Protein AF-A0A268NW56-F1 (afdb_monomer)

Nearest PDB structures (foldseek):
  5cb5-assembly14_M  TM=5.819E-01  e=3.920E-01  Escherichia coli K-12
  4rl3-assembly2_B  TM=4.423E-01  e=6.242E-01  Pteris ryukyuensis
  6vbb-assembly1_B  TM=6.128E-01  e=4.903E+00  Acinetobacter baumannii
  8k7z-assembly1_A  TM=3.135E-01  e=1.933E+00  synthetic construct
  9cgu-assembly1_A  TM=3.301E-01  e=5.985E+00  Streptococcus pyogenes

Mean predicted 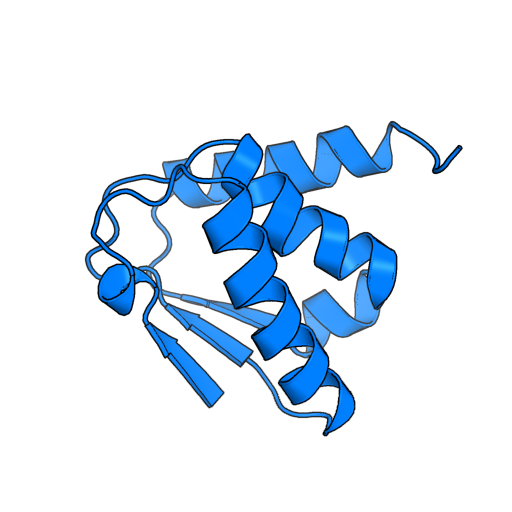aligned error: 3.04 Å

Secondary structure (DSSP, 8-state):
-EEEGGGG-SEE--HHHHHHHHHHHHHHHHTT--EEEE-TT--EE-HHHHIIIIIHHHHHH-HHHHHHHEEEES--HHHHHHHHHHHHHHHTS---

Structure (mmCIF, N/CA/C/O backbone):
data_AF-A0A268NW56-F1
#
_entry.id   AF-A0A268NW56-F1
#
loop_
_atom_site.group_PDB
_atom_site.id
_atom_site.type_symbol
_atom_site.label_atom_id
_atom_site.label_alt_id
_atom_site.label_comp_id
_atom_site.label_asym_id
_atom_site.label_entity_id
_atom_site.label_seq_id
_atom_site.pdbx_PDB_ins_code
_atom_site.Cartn_x
_atom_site.Cartn_y
_atom_site.Cartn_z
_atom_site.occupancy
_atom_site.B_iso_or_equiv
_atom_site.auth_seq_id
_atom_site.auth_comp_id
_atom_site.auth_asym_id
_atom_site.auth_atom_id
_atom_site.pdbx_PDB_model_num
ATOM 1 N N . MET A 1 1 ? -12.940 -4.162 -0.912 1.00 93.44 1 MET A N 1
ATOM 2 C CA . MET A 1 1 ? -12.571 -3.782 -2.290 1.00 93.44 1 MET A CA 1
ATOM 3 C C . MET A 1 1 ? -11.169 -4.271 -2.633 1.00 93.44 1 MET A C 1
ATOM 5 O O . MET A 1 1 ? -10.324 -4.332 -1.745 1.00 93.44 1 MET A O 1
ATOM 9 N N . ARG A 1 2 ? -10.912 -4.605 -3.902 1.00 96.50 2 ARG A N 1
ATOM 10 C CA . ARG A 1 2 ? -9.555 -4.814 -4.434 1.00 96.50 2 ARG A CA 1
ATOM 11 C C . ARG A 1 2 ? -9.147 -3.555 -5.194 1.00 96.50 2 ARG A C 1
ATOM 13 O O . ARG A 1 2 ? -9.962 -3.027 -5.940 1.00 96.50 2 ARG A O 1
ATOM 20 N N . ALA A 1 3 ? -7.922 -3.091 -4.994 1.00 97.62 3 ALA A N 1
ATOM 21 C CA . ALA A 1 3 ? -7.354 -1.924 -5.653 1.00 97.62 3 ALA A CA 1
ATOM 22 C C . ALA A 1 3 ? -6.108 -2.364 -6.442 1.00 97.62 3 ALA A C 1
ATOM 24 O O . ALA A 1 3 ? -5.029 -2.468 -5.853 1.00 97.62 3 ALA A O 1
ATOM 25 N N . PRO A 1 4 ? -6.247 -2.681 -7.743 1.00 98.12 4 PRO A N 1
ATOM 26 C CA . PRO A 1 4 ? -5.113 -2.960 -8.620 1.00 98.12 4 PRO A CA 1
ATOM 27 C C . PRO A 1 4 ? -4.277 -1.697 -8.803 1.00 98.12 4 PRO A C 1
ATOM 29 O O . PRO A 1 4 ? -4.741 -0.733 -9.398 1.00 98.12 4 PRO A O 1
ATOM 32 N N . MET A 1 5 ? -3.057 -1.678 -8.280 1.00 98.12 5 MET A N 1
ATOM 33 C CA . MET A 1 5 ? -2.182 -0.506 -8.340 1.00 98.12 5 MET A CA 1
ATOM 34 C C . MET A 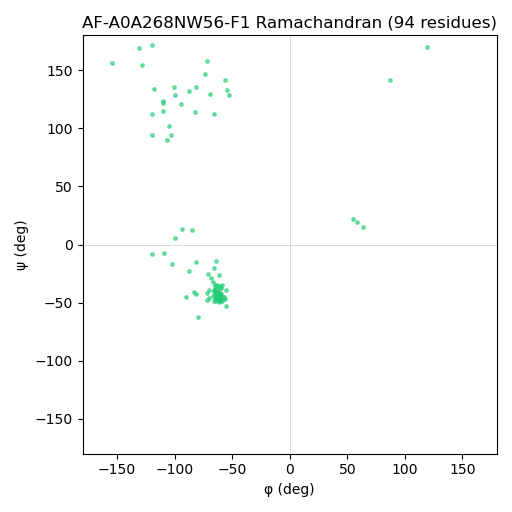1 5 ? -1.712 -0.217 -9.775 1.00 98.12 5 MET A C 1
ATOM 36 O O . MET A 1 5 ? -1.553 0.940 -10.149 1.00 98.12 5 MET A O 1
ATOM 40 N N . ALA A 1 6 ? -1.606 -1.251 -10.614 1.00 97.88 6 ALA A N 1
ATOM 41 C CA . ALA A 1 6 ? -1.240 -1.107 -12.022 1.00 97.88 6 ALA A CA 1
ATOM 42 C C . ALA A 1 6 ? -2.254 -0.318 -12.871 1.00 97.88 6 ALA A C 1
ATOM 44 O O . ALA A 1 6 ? -1.905 0.115 -13.966 1.00 97.88 6 ALA A O 1
ATOM 45 N N . GLN A 1 7 ? -3.484 -0.084 -12.387 1.00 97.50 7 GLN A N 1
ATOM 46 C CA . GLN A 1 7 ? -4.442 0.769 -13.109 1.00 97.50 7 GLN A CA 1
ATOM 47 C C . GLN A 1 7 ? -3.981 2.238 -13.182 1.00 97.50 7 GLN A C 1
ATOM 49 O O . GLN A 1 7 ? -4.436 2.967 -14.054 1.00 97.50 7 GLN A O 1
ATOM 54 N N . TRP A 1 8 ? -3.063 2.651 -12.297 1.00 96.94 8 TRP A N 1
ATOM 55 C CA . TRP A 1 8 ? -2.441 3.979 -12.298 1.00 96.94 8 TRP A CA 1
ATOM 56 C C . TRP A 1 8 ? -1.042 3.996 -12.941 1.00 96.94 8 TRP A C 1
ATOM 58 O O . TRP A 1 8 ? -0.374 5.025 -12.927 1.00 96.94 8 TRP A O 1
ATOM 68 N N . GLY A 1 9 ? -0.591 2.874 -13.512 1.00 96.69 9 GLY A N 1
ATOM 69 C CA . GLY A 1 9 ? 0.715 2.734 -14.160 1.00 96.69 9 GLY A CA 1
ATOM 70 C C . GLY A 1 9 ? 1.613 1.678 -13.514 1.00 96.69 9 GLY A C 1
ATOM 71 O O . GLY A 1 9 ? 1.330 1.146 -12.441 1.00 96.69 9 GLY A O 1
ATOM 72 N N . THR A 1 10 ? 2.720 1.358 -14.184 1.00 96.94 10 THR A N 1
ATOM 73 C CA . THR A 1 10 ? 3.692 0.354 -13.713 1.00 96.94 10 THR A CA 1
ATOM 74 C C . THR A 1 10 ? 4.751 0.950 -12.777 1.00 96.94 10 THR A C 1
ATOM 76 O O . THR A 1 10 ? 5.315 0.231 -11.952 1.00 96.94 10 THR A O 1
ATOM 79 N N . ALA A 1 11 ? 4.985 2.264 -12.852 1.00 97.81 11 ALA A N 1
ATOM 80 C CA . ALA A 1 11 ? 5.872 3.019 -11.971 1.00 97.81 11 ALA A CA 1
ATOM 81 C C . ALA A 1 11 ? 5.081 4.102 -11.221 1.00 97.81 11 ALA A C 1
ATOM 83 O O . ALA A 1 11 ? 4.611 5.066 -11.819 1.00 97.81 11 ALA A O 1
ATOM 84 N N . LEU A 1 12 ? 4.936 3.950 -9.902 1.00 98.19 12 LEU A N 1
ATOM 85 C CA . LEU A 1 12 ? 4.114 4.837 -9.068 1.00 98.19 12 LEU A CA 1
ATOM 86 C C . LEU A 1 12 ? 5.014 5.742 -8.222 1.00 98.19 12 LEU A C 1
ATOM 88 O O . LEU A 1 12 ? 5.441 5.388 -7.119 1.00 98.19 12 LEU A O 1
ATOM 92 N N . THR A 1 13 ? 5.359 6.907 -8.765 1.00 97.06 13 THR A N 1
ATOM 93 C CA . THR A 1 13 ? 6.379 7.798 -8.179 1.00 97.06 13 THR A CA 1
ATOM 94 C C . THR A 1 13 ? 5.866 9.183 -7.800 1.00 97.06 13 THR A C 1
ATOM 96 O O . THR A 1 13 ? 6.588 9.963 -7.173 1.00 97.06 13 THR A O 1
ATOM 99 N N . GLU A 1 14 ? 4.634 9.513 -8.169 1.00 97.62 14 GLU A N 1
ATOM 100 C CA . GLU A 1 14 ? 4.069 10.836 -7.941 1.00 97.62 14 GLU A CA 1
ATOM 101 C C . GLU A 1 14 ? 3.419 10.939 -6.565 1.00 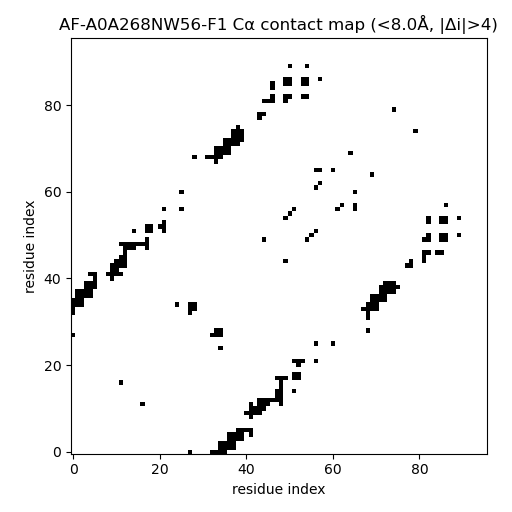97.62 14 GLU A C 1
ATOM 103 O O . GLU A 1 14 ? 2.628 10.090 -6.147 1.00 97.62 14 GLU A O 1
ATOM 108 N N . ARG A 1 15 ? 3.739 12.020 -5.847 1.00 97.44 15 ARG A N 1
ATOM 109 C CA . ARG A 1 15 ? 3.122 12.294 -4.548 1.00 97.44 15 ARG A CA 1
ATOM 110 C C . ARG A 1 15 ? 1.627 12.562 -4.703 1.00 97.44 15 ARG A C 1
ATOM 112 O O . ARG A 1 15 ? 0.846 12.068 -3.904 1.00 97.44 15 ARG A O 1
ATOM 119 N N . ASP A 1 16 ? 1.221 13.307 -5.724 1.00 98.06 16 ASP A N 1
ATOM 120 C CA . ASP A 1 16 ? -0.190 13.650 -5.916 1.00 98.06 16 ASP A CA 1
ATOM 121 C C . ASP A 1 16 ? -1.046 12.411 -6.203 1.00 98.06 16 ASP A C 1
ATOM 123 O O . ASP A 1 16 ? -2.114 12.272 -5.608 1.00 98.06 16 ASP A O 1
ATOM 127 N N . LEU A 1 17 ? -0.512 11.439 -6.949 1.00 98.12 17 LEU A N 1
ATOM 128 C CA . LEU A 1 17 ? -1.137 10.128 -7.125 1.00 98.12 17 LEU A CA 1
ATOM 129 C C . LEU A 1 17 ? -1.300 9.373 -5.795 1.00 98.12 17 LEU A C 1
ATOM 131 O O . LEU A 1 17 ? -2.361 8.827 -5.501 1.00 98.12 17 LEU A O 1
ATOM 135 N N . GLY A 1 18 ? -0.267 9.369 -4.946 1.00 98.31 18 GLY A N 1
ATOM 136 C CA . GLY A 1 18 ? -0.360 8.774 -3.608 1.00 98.31 18 GLY A CA 1
ATOM 137 C C . GLY A 1 18 ? -1.463 9.413 -2.754 1.00 98.31 18 GLY A C 1
ATOM 138 O O . GLY A 1 18 ? -2.135 8.717 -1.991 1.00 98.31 18 GLY A O 1
ATOM 139 N N . ARG A 1 19 ? -1.689 10.725 -2.910 1.00 98.56 19 ARG A N 1
ATOM 140 C CA . ARG A 1 19 ? -2.768 11.454 -2.229 1.00 98.56 19 ARG A CA 1
ATOM 141 C C . ARG A 1 19 ? -4.140 11.074 -2.767 1.00 98.56 19 ARG A C 1
ATOM 143 O O . ARG A 1 19 ? -5.031 10.822 -1.965 1.00 98.56 19 ARG A O 1
ATOM 150 N N . GLU A 1 20 ? -4.299 11.017 -4.086 1.00 98.12 20 GLU A N 1
ATOM 151 C CA . GLU A 1 20 ? -5.546 10.604 -4.738 1.00 98.12 20 GLU A CA 1
ATOM 152 C C . GLU A 1 20 ? -5.986 9.218 -4.248 1.00 98.12 20 GLU A C 1
ATOM 154 O O . GLU A 1 20 ? -7.085 9.055 -3.713 1.00 98.12 20 GLU A O 1
A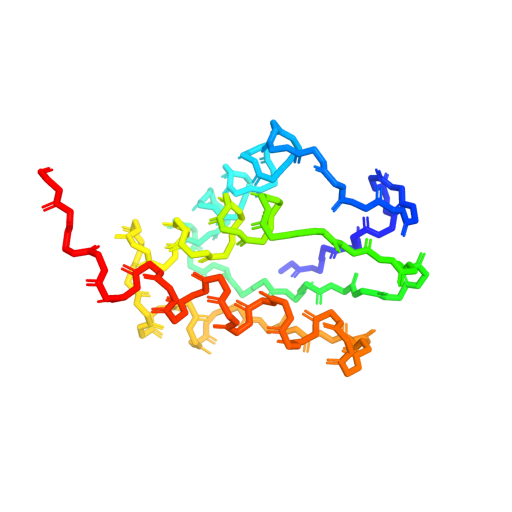TOM 159 N N . ILE A 1 21 ? -5.085 8.233 -4.317 1.00 98.25 21 ILE A N 1
ATOM 160 C CA . ILE A 1 21 ? -5.370 6.864 -3.871 1.00 98.25 21 ILE A CA 1
ATOM 161 C C . ILE A 1 21 ? -5.658 6.829 -2.363 1.00 98.25 21 ILE A C 1
ATOM 163 O O . ILE A 1 21 ? -6.562 6.110 -1.926 1.00 98.25 21 ILE A O 1
ATOM 167 N N . ARG A 1 22 ? -4.939 7.623 -1.551 1.00 98.38 22 ARG A N 1
ATOM 168 C CA . ARG A 1 22 ? -5.205 7.711 -0.108 1.00 98.38 22 ARG A CA 1
ATOM 169 C C . ARG A 1 22 ? -6.627 8.186 0.166 1.00 98.38 22 ARG A C 1
ATOM 171 O O . ARG A 1 22 ? -7.287 7.573 1.000 1.00 98.38 22 ARG A O 1
ATOM 178 N N . THR A 1 23 ? -7.107 9.217 -0.530 1.00 98.06 23 THR A N 1
ATOM 179 C CA . THR A 1 23 ? -8.483 9.719 -0.382 1.00 98.06 23 THR A CA 1
ATOM 180 C C . THR A 1 23 ? -9.501 8.608 -0.629 1.00 98.06 23 THR A C 1
ATOM 182 O O . THR A 1 23 ? -10.349 8.352 0.221 1.00 98.06 23 THR A O 1
ATOM 185 N N . HIS A 1 24 ? -9.338 7.838 -1.708 1.00 97.06 24 HIS A N 1
ATOM 186 C CA . HIS A 1 24 ? -10.206 6.687 -1.975 1.00 97.06 24 HIS A CA 1
ATOM 187 C C . HIS A 1 24 ? -10.145 5.615 -0.876 1.00 97.06 24 HIS A C 1
ATOM 189 O O . HIS A 1 24 ? -11.152 4.978 -0.551 1.00 97.06 24 HIS A O 1
ATOM 195 N N . PHE A 1 25 ? -8.969 5.397 -0.281 1.00 98.06 25 PHE A N 1
ATOM 196 C CA . PHE A 1 25 ? -8.824 4.448 0.821 1.00 98.06 25 PHE A CA 1
ATOM 197 C C . PHE A 1 25 ? -9.500 4.955 2.094 1.00 98.06 25 PHE A C 1
ATOM 199 O O . PHE A 1 25 ? -10.132 4.161 2.787 1.00 98.06 25 PHE A O 1
ATOM 206 N N . LEU A 1 26 ? -9.410 6.251 2.394 1.00 98.00 26 LEU A N 1
ATOM 207 C CA . LEU A 1 26 ? -10.102 6.869 3.526 1.00 98.00 26 LEU A CA 1
ATOM 208 C C . LEU A 1 26 ? -11.616 6.708 3.397 1.00 98.00 26 LEU A C 1
ATOM 210 O O . LEU A 1 26 ? -12.248 6.227 4.340 1.00 98.00 26 LEU A O 1
ATOM 214 N N . ASP A 1 27 ? -12.173 6.998 2.220 1.00 97.19 27 ASP A N 1
ATOM 215 C CA . ASP A 1 27 ? -13.603 6.836 1.949 1.00 97.19 27 ASP A CA 1
ATOM 216 C C . ASP A 1 27 ? -14.032 5.380 2.163 1.00 97.19 27 ASP A C 1
ATOM 218 O O . ASP A 1 27 ? -14.965 5.095 2.915 1.00 97.19 27 ASP A O 1
ATOM 222 N N . SER A 1 28 ? -13.288 4.423 1.602 1.00 97.00 28 SER A N 1
ATOM 223 C CA . SER A 1 28 ? -13.565 2.996 1.796 1.00 97.00 28 SER A CA 1
ATOM 224 C C . SER A 1 28 ? -13.461 2.567 3.268 1.00 97.00 28 SER A C 1
ATOM 226 O O . SER A 1 28 ? -14.299 1.802 3.748 1.00 97.00 28 SER A O 1
ATOM 228 N N . LEU A 1 29 ? -12.453 3.036 4.007 1.00 96.88 29 LEU A N 1
ATOM 229 C CA . LEU A 1 29 ? -12.276 2.719 5.430 1.00 96.88 29 LEU A CA 1
ATOM 230 C C . LEU A 1 29 ? -13.323 3.393 6.327 1.00 96.88 29 LEU A C 1
ATOM 232 O O . LEU A 1 29 ? -13.575 2.897 7.431 1.00 96.88 29 LEU A O 1
ATOM 236 N N . SER A 1 30 ? -13.905 4.515 5.900 1.00 95.44 30 SER A N 1
ATOM 237 C CA . SER A 1 30 ? -15.010 5.179 6.603 1.00 95.44 30 SER A CA 1
ATOM 238 C C . SER A 1 30 ? -16.282 4.326 6.575 1.00 95.44 30 SER A C 1
ATOM 240 O O . SER A 1 30 ? -16.997 4.252 7.569 1.00 95.44 30 SER A O 1
ATOM 242 N N . LEU A 1 31 ? -16.469 3.566 5.492 1.00 95.94 31 LEU A N 1
ATOM 243 C CA . LEU A 1 31 ? -17.528 2.569 5.312 1.00 95.94 31 LEU A CA 1
ATOM 244 C C . LEU A 1 31 ? -17.173 1.189 5.904 1.00 95.94 31 LEU A C 1
ATOM 246 O O . LEU A 1 31 ? -17.825 0.196 5.601 1.00 95.94 31 LEU A O 1
ATOM 250 N N . ASP A 1 32 ? -16.107 1.111 6.706 1.00 93.69 32 ASP A N 1
ATOM 251 C CA . ASP A 1 32 ? -15.573 -0.104 7.340 1.00 93.69 32 ASP A CA 1
ATOM 252 C C . ASP A 1 32 ? -15.167 -1.247 6.378 1.00 93.69 32 ASP A C 1
ATOM 254 O O . ASP A 1 32 ? -14.969 -2.401 6.780 1.00 93.69 32 ASP A O 1
ATOM 258 N N . ASN A 1 33 ? -14.956 -0.932 5.099 1.00 95.94 33 ASN A N 1
ATOM 259 C CA . ASN A 1 33 ? -14.552 -1.915 4.100 1.00 95.94 33 ASN A CA 1
ATOM 260 C C . ASN A 1 33 ? -13.082 -2.335 4.254 1.00 95.94 33 ASN A C 1
ATOM 262 O O . ASN A 1 33 ? -12.199 -1.535 4.566 1.00 95.94 33 ASN A O 1
ATOM 266 N N . THR A 1 34 ? -12.797 -3.598 3.934 1.00 97.81 34 THR A N 1
ATOM 267 C CA . THR A 1 34 ? -11.424 -4.107 3.774 1.00 97.81 34 THR A CA 1
ATOM 268 C C . THR A 1 34 ? -10.885 -3.747 2.388 1.00 97.81 34 THR A C 1
ATOM 270 O O . THR A 1 34 ? -11.573 -3.946 1.384 1.00 97.81 34 THR A O 1
ATOM 273 N N . ILE A 1 35 ? -9.644 -3.273 2.311 1.00 98.50 35 ILE A N 1
ATOM 274 C CA . ILE A 1 35 ? -8.936 -2.900 1.084 1.00 98.50 35 ILE A CA 1
ATOM 275 C C . ILE A 1 35 ? -7.824 -3.917 0.821 1.00 98.50 35 ILE A C 1
ATOM 277 O O . ILE A 1 35 ? -6.948 -4.130 1.6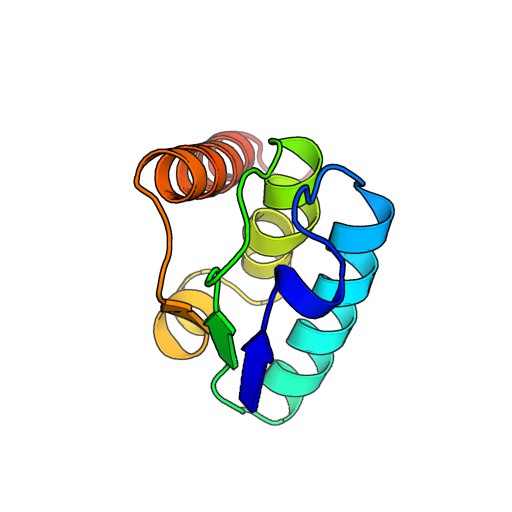57 1.00 98.50 35 ILE A O 1
ATOM 281 N N . VAL A 1 36 ? -7.844 -4.532 -0.358 1.00 98.62 36 VAL A N 1
ATOM 282 C CA . VAL A 1 36 ? -6.768 -5.393 -0.857 1.00 98.62 36 VAL A CA 1
ATOM 283 C C . VAL A 1 36 ? -5.998 -4.619 -1.920 1.00 98.62 36 VAL A C 1
ATOM 285 O O . VAL A 1 36 ? -6.473 -4.471 -3.043 1.00 98.62 36 VAL A O 1
ATOM 288 N N . VAL A 1 37 ? -4.835 -4.101 -1.546 1.00 98.62 37 VAL A N 1
ATOM 289 C CA . VAL A 1 37 ? -3.917 -3.348 -2.403 1.00 98.62 37 VAL A CA 1
ATOM 290 C C . VAL A 1 37 ? -3.084 -4.346 -3.193 1.00 98.62 37 VAL A C 1
ATOM 292 O O . VAL A 1 37 ? -2.314 -5.112 -2.613 1.00 98.62 37 VAL A O 1
ATOM 295 N N . ASP A 1 38 ? -3.269 -4.365 -4.504 1.00 98.62 38 ASP A N 1
ATOM 296 C CA . ASP A 1 38 ? -2.684 -5.369 -5.382 1.00 98.62 38 ASP A CA 1
ATOM 297 C C . ASP A 1 38 ? -1.595 -4.763 -6.264 1.00 98.62 38 ASP A C 1
ATOM 299 O O . ASP A 1 38 ? -1.878 -3.922 -7.112 1.00 98.62 38 ASP A O 1
ATOM 303 N N . PHE A 1 39 ? -0.356 -5.202 -6.056 1.00 98.62 39 PHE A 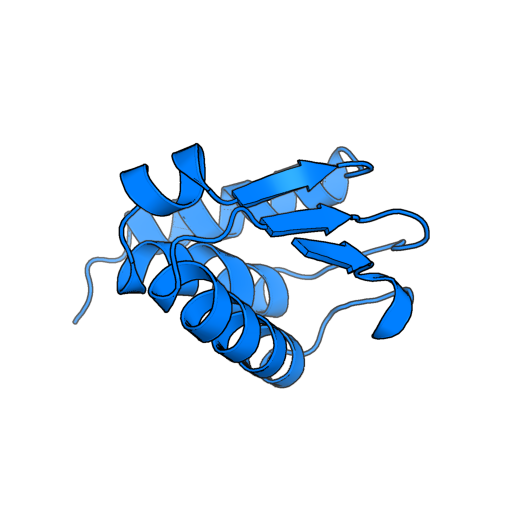N 1
ATOM 304 C CA . PHE A 1 39 ? 0.826 -4.726 -6.774 1.00 98.62 39 PHE A CA 1
ATOM 305 C C . PHE A 1 39 ? 1.196 -5.577 -7.995 1.00 98.62 39 PHE A C 1
ATOM 307 O O . PHE A 1 39 ? 2.285 -5.418 -8.544 1.00 98.62 39 PHE A O 1
ATOM 314 N N . ALA A 1 40 ? 0.312 -6.470 -8.453 1.00 98.38 40 ALA A N 1
ATOM 315 C CA . ALA A 1 40 ? 0.522 -7.159 -9.721 1.00 98.38 40 ALA A CA 1
ATOM 316 C C . ALA A 1 40 ? 0.754 -6.141 -10.853 1.00 98.38 40 ALA A C 1
ATOM 318 O O . ALA A 1 40 ? 0.001 -5.176 -10.978 1.00 98.38 40 ALA A O 1
ATOM 319 N N . ASN A 1 41 ? 1.785 -6.375 -11.671 1.00 98.12 41 ASN A N 1
ATOM 320 C CA . ASN A 1 41 ? 2.227 -5.506 -12.773 1.00 98.12 41 ASN A CA 1
ATOM 321 C C . ASN A 1 41 ? 2.728 -4.109 -12.359 1.00 98.12 41 ASN A C 1
ATOM 323 O O . ASN A 1 41 ? 2.866 -3.234 -13.209 1.00 98.12 41 ASN A O 1
ATOM 327 N N . VAL A 1 42 ? 3.025 -3.894 -11.075 1.00 98.38 42 VAL A N 1
ATOM 328 C CA . VAL A 1 42 ? 3.775 -2.718 -10.625 1.00 98.38 42 VAL A CA 1
ATOM 329 C C . VAL A 1 42 ? 5.248 -3.087 -10.528 1.00 98.38 42 VAL A C 1
ATOM 331 O O . VAL A 1 42 ? 5.631 -3.989 -9.784 1.00 98.38 42 VAL A O 1
ATOM 334 N N . GLU A 1 43 ? 6.078 -2.370 -11.271 1.00 97.81 43 GLU A N 1
ATOM 335 C CA . GLU A 1 43 ? 7.524 -2.567 -11.310 1.00 97.81 43 GLU A CA 1
ATOM 336 C C . GLU A 1 43 ? 8.207 -1.835 -10.155 1.00 97.81 43 GLU A C 1
ATOM 338 O O . GLU A 1 43 ? 9.109 -2.376 -9.511 1.00 97.81 43 GLU A O 1
ATOM 343 N N . MET A 1 44 ? 7.759 -0.612 -9.854 1.00 97.50 44 MET A N 1
ATOM 344 C CA . MET A 1 44 ? 8.393 0.216 -8.834 1.00 97.50 44 MET A CA 1
ATOM 345 C C . MET A 1 44 ? 7.456 1.245 -8.208 1.00 97.50 44 MET A C 1
ATOM 347 O O . MET A 1 44 ? 6.496 1.714 -8.817 1.00 97.50 44 MET A O 1
ATOM 351 N N . ILE A 1 45 ? 7.810 1.645 -6.988 1.00 98.69 45 ILE A N 1
ATOM 352 C CA . ILE A 1 45 ? 7.286 2.834 -6.317 1.00 98.69 45 ILE A CA 1
ATOM 353 C C . ILE A 1 45 ? 8.458 3.652 -5.763 1.00 98.69 45 ILE A C 1
ATOM 355 O O . ILE A 1 45 ? 9.578 3.146 -5.700 1.00 98.69 45 ILE A O 1
ATOM 359 N N . ASN A 1 46 ? 8.224 4.881 -5.302 1.00 98.00 46 ASN A N 1
ATOM 360 C CA . ASN A 1 46 ? 9.229 5.635 -4.541 1.00 98.00 46 ASN A CA 1
ATOM 361 C C . ASN A 1 46 ? 8.753 5.994 -3.122 1.00 98.00 46 ASN A C 1
ATOM 363 O O . ASN A 1 46 ? 7.594 5.794 -2.753 1.00 98.00 46 ASN A O 1
ATOM 367 N N . SER A 1 47 ? 9.669 6.534 -2.315 1.00 96.81 47 SER A N 1
ATOM 368 C CA . SER A 1 47 ? 9.394 6.924 -0.927 1.00 96.81 47 SER A CA 1
ATOM 369 C C . SER A 1 47 ? 8.343 8.030 -0.809 1.00 96.81 47 SER A C 1
ATOM 371 O O . SER A 1 47 ? 7.540 7.996 0.117 1.00 96.81 47 SER A O 1
ATOM 373 N N . SER A 1 48 ? 8.301 8.981 -1.749 1.00 97.50 48 SER A N 1
ATOM 374 C CA . SER A 1 48 ? 7.297 10.054 -1.754 1.00 97.50 48 SER A CA 1
ATOM 375 C C . SER A 1 48 ? 5.880 9.521 -1.955 1.00 97.50 48 SER A C 1
ATOM 377 O O . SER A 1 48 ? 4.978 9.940 -1.234 1.00 97.50 48 SER A O 1
ATOM 379 N N . PHE A 1 49 ? 5.690 8.594 -2.894 1.00 98.56 49 PHE A N 1
ATOM 380 C CA . PHE A 1 49 ? 4.420 7.902 -3.096 1.00 98.56 49 PHE A CA 1
ATOM 381 C C . PHE A 1 49 ? 4.053 7.059 -1.867 1.00 98.56 49 PHE A C 1
ATOM 383 O O . PHE A 1 49 ? 2.931 7.138 -1.372 1.00 98.56 49 PHE A O 1
ATOM 390 N N . ALA A 1 50 ? 5.008 6.294 -1.326 1.00 98.44 50 ALA A N 1
ATOM 391 C CA . ALA A 1 50 ? 4.772 5.420 -0.179 1.00 98.44 50 ALA A CA 1
ATOM 392 C C . ALA A 1 50 ? 4.429 6.177 1.117 1.00 98.44 50 ALA A C 1
ATOM 394 O O . ALA A 1 50 ? 3.541 5.741 1.852 1.00 98.44 50 ALA A O 1
ATOM 395 N N . ASP A 1 51 ? 5.099 7.301 1.401 1.00 98.19 51 ASP A N 1
ATOM 396 C CA . ASP A 1 51 ? 4.765 8.151 2.552 1.00 98.19 51 ASP A CA 1
ATOM 397 C C . ASP A 1 51 ? 3.368 8.744 2.395 1.00 98.19 51 ASP A C 1
ATOM 399 O O . ASP A 1 51 ? 2.546 8.653 3.310 1.00 98.19 51 ASP A O 1
ATOM 403 N N . GLU A 1 52 ? 3.081 9.309 1.220 1.00 98.31 52 GLU A N 1
ATOM 404 C CA . GLU A 1 52 ? 1.804 9.959 0.968 1.00 98.31 52 GLU A CA 1
ATOM 405 C C . GLU A 1 52 ? 0.642 8.969 1.008 1.00 98.31 52 GLU A C 1
ATOM 407 O O . GLU A 1 52 ? -0.400 9.306 1.557 1.00 98.31 52 GLU A O 1
ATOM 412 N N . LEU A 1 53 ? 0.805 7.755 0.481 1.00 98.50 53 LEU A N 1
ATOM 413 C CA . LEU A 1 53 ? -0.249 6.750 0.520 1.00 98.50 53 LEU A CA 1
ATOM 414 C C . LEU A 1 53 ? -0.321 6.056 1.883 1.00 98.50 53 LEU A C 1
ATOM 416 O O . LEU A 1 53 ? -1.336 6.147 2.562 1.00 98.50 53 LEU A O 1
ATOM 420 N N . PHE A 1 54 ? 0.730 5.357 2.313 1.00 98.38 54 PHE A N 1
ATOM 421 C CA . PHE A 1 54 ? 0.641 4.441 3.456 1.00 98.38 54 PHE A CA 1
ATOM 422 C C . PHE A 1 54 ? 0.944 5.105 4.793 1.00 98.38 54 PHE A C 1
ATOM 424 O O . PHE A 1 54 ? 0.227 4.877 5.770 1.00 98.38 54 PHE A O 1
ATOM 431 N N . ALA A 1 55 ? 1.999 5.917 4.863 1.00 97.56 55 ALA A N 1
ATOM 432 C CA . ALA A 1 55 ? 2.421 6.493 6.134 1.00 97.56 55 ALA A CA 1
ATOM 433 C C . ALA A 1 55 ? 1.433 7.570 6.613 1.00 97.56 55 ALA A C 1
ATOM 435 O O . ALA A 1 55 ? 1.055 7.572 7.786 1.00 97.56 55 ALA A O 1
ATOM 436 N N . LYS A 1 56 ? 0.937 8.426 5.707 1.00 97.88 56 LYS A N 1
ATOM 437 C CA . LYS A 1 56 ? -0.158 9.366 6.009 1.00 97.88 56 LYS A CA 1
ATOM 438 C C . LYS A 1 56 ? -1.458 8.657 6.339 1.00 97.88 56 LYS A C 1
ATOM 440 O O . LYS A 1 56 ? -2.096 9.044 7.307 1.00 97.88 56 LYS A O 1
ATOM 445 N N . LEU A 1 57 ? -1.821 7.597 5.613 1.00 97.81 57 LEU A N 1
ATOM 446 C CA . LEU A 1 57 ? -3.032 6.839 5.934 1.00 97.81 57 LEU A CA 1
ATOM 447 C C . LEU A 1 57 ? -2.980 6.304 7.367 1.00 97.81 57 LEU A C 1
ATOM 449 O O . LEU A 1 57 ? -3.938 6.475 8.110 1.00 97.81 57 LEU A O 1
ATOM 453 N N . ILE A 1 58 ? -1.849 5.727 7.789 1.00 97.31 58 ILE A N 1
ATOM 454 C CA . ILE A 1 58 ? -1.646 5.289 9.178 1.00 97.31 58 ILE A CA 1
ATOM 455 C C . ILE A 1 58 ? -1.751 6.454 10.165 1.00 97.31 58 ILE A C 1
ATOM 457 O O . ILE A 1 58 ? -2.347 6.276 11.225 1.00 97.31 58 ILE A O 1
ATOM 461 N N . ALA A 1 59 ? -1.182 7.616 9.842 1.00 95.81 59 ALA A N 1
ATOM 462 C CA . ALA A 1 59 ? -1.267 8.796 10.699 1.00 95.81 59 ALA A CA 1
ATOM 463 C C . ALA A 1 59 ? -2.709 9.317 10.842 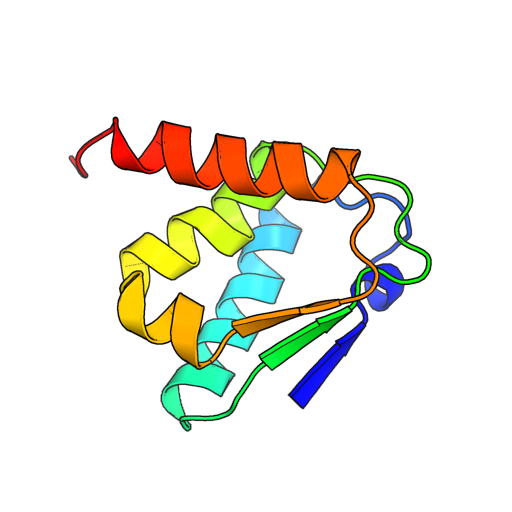1.00 95.81 59 ALA A C 1
ATOM 465 O O . ALA A 1 59 ? -3.077 9.777 11.916 1.00 95.81 59 ALA A O 1
ATOM 466 N N . GLU A 1 60 ? -3.520 9.216 9.788 1.00 95.81 60 GLU A N 1
ATOM 467 C CA . GLU A 1 60 ? -4.901 9.706 9.769 1.00 95.81 60 GLU A CA 1
ATOM 468 C C . GLU A 1 60 ? -5.895 8.734 10.427 1.00 95.81 60 GLU A C 1
ATOM 470 O O . GLU A 1 60 ? -6.759 9.165 11.186 1.00 95.81 60 GLU A O 1
ATOM 475 N N . VAL A 1 61 ? -5.786 7.421 10.176 1.00 95.69 61 VAL A N 1
ATOM 476 C CA . VAL A 1 61 ? -6.785 6.430 10.650 1.00 95.69 61 VAL A CA 1
ATOM 477 C C . VAL A 1 61 ? -6.286 5.514 11.767 1.00 95.69 61 VAL A C 1
ATOM 479 O O . VAL A 1 61 ? -7.056 4.725 12.319 1.00 95.69 61 VAL A O 1
ATOM 482 N N . GLY A 1 62 ? -4.998 5.587 12.094 1.00 95.75 62 GLY A N 1
ATOM 483 C CA . GLY A 1 62 ? -4.351 4.764 13.106 1.00 95.75 62 GLY A CA 1
ATOM 484 C C . GLY A 1 62 ? -3.839 3.417 12.584 1.00 95.75 62 GLY A C 1
ATOM 485 O O . GLY A 1 62 ? -4.479 2.709 11.799 1.00 95.75 62 GLY A O 1
ATOM 486 N N . ALA A 1 63 ? -2.672 3.010 13.093 1.00 94.75 63 ALA A N 1
ATOM 487 C CA . ALA A 1 63 ? -1.976 1.796 12.661 1.00 94.75 63 ALA A CA 1
ATOM 488 C C . ALA A 1 63 ? -2.803 0.514 12.854 1.00 94.75 63 ALA A C 1
ATOM 490 O O . ALA A 1 63 ? -2.757 -0.376 12.005 1.00 94.75 63 ALA A O 1
ATOM 491 N N . SER A 1 64 ? -3.570 0.413 13.943 1.00 95.56 64 SER A N 1
ATOM 492 C CA . SER A 1 64 ? -4.401 -0.763 14.233 1.00 95.56 64 SER A CA 1
ATOM 493 C C . SER A 1 64 ? -5.479 -0.975 13.169 1.00 95.56 64 SER A C 1
ATOM 495 O O . SER A 1 64 ? -5.638 -2.093 12.674 1.00 95.56 64 SER A O 1
ATOM 497 N N . LYS A 1 65 ? -6.166 0.099 12.751 1.00 96.12 65 LYS A N 1
ATOM 498 C CA . LYS A 1 65 ? -7.207 0.028 11.717 1.00 96.12 65 LYS A CA 1
ATOM 499 C C . LYS A 1 65 ? -6.609 -0.338 10.360 1.00 96.12 65 LYS A C 1
ATOM 501 O O . LYS A 1 65 ? -7.118 -1.247 9.706 1.00 96.12 65 LYS A O 1
ATOM 506 N N . VAL A 1 66 ? -5.486 0.279 9.977 1.00 97.19 66 VAL A N 1
ATOM 507 C CA . VAL A 1 66 ? -4.783 -0.061 8.725 1.00 97.19 66 VAL A CA 1
ATOM 508 C C . VAL A 1 66 ? -4.340 -1.525 8.717 1.00 97.19 66 VAL A C 1
ATOM 510 O O . VAL A 1 66 ? -4.621 -2.232 7.757 1.00 97.19 66 VAL A O 1
ATOM 513 N N . ARG A 1 67 ? -3.723 -2.034 9.792 1.00 95.94 67 ARG A N 1
ATOM 514 C CA . ARG A 1 67 ? -3.293 -3.446 9.871 1.00 95.94 67 ARG A CA 1
ATOM 515 C C . ARG A 1 67 ? -4.460 -4.430 9.741 1.00 95.94 67 ARG A C 1
ATOM 517 O O . ARG A 1 67 ? -4.310 -5.494 9.129 1.00 95.94 67 ARG A O 1
ATOM 524 N N . ALA A 1 68 ? -5.614 -4.093 10.314 1.00 97.69 68 ALA A N 1
ATOM 525 C CA . ALA A 1 68 ? -6.808 -4.925 10.243 1.00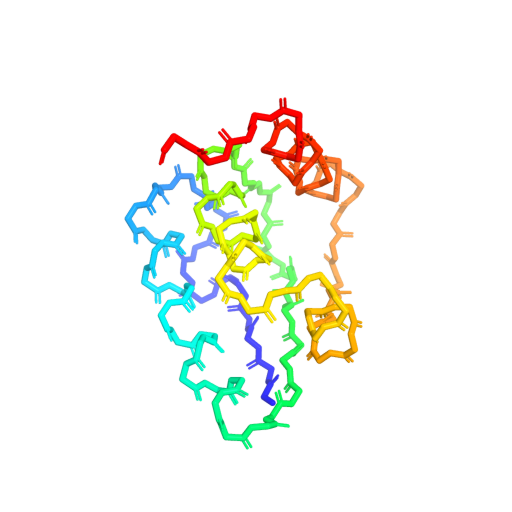 97.69 68 ALA A CA 1
ATOM 526 C C . ALA A 1 68 ? -7.437 -4.909 8.840 1.00 97.69 68 ALA A C 1
ATOM 528 O O . ALA A 1 68 ? -7.726 -5.975 8.292 1.00 97.69 68 ALA A O 1
ATOM 529 N N . LYS A 1 69 ? -7.605 -3.718 8.252 1.00 98.19 69 LYS A N 1
ATOM 530 C CA . LYS A 1 69 ? -8.447 -3.497 7.068 1.00 98.19 69 LYS A CA 1
ATOM 531 C C . LYS A 1 69 ? -7.685 -3.357 5.751 1.00 98.19 69 LYS A C 1
ATOM 533 O O . LYS A 1 69 ? -8.302 -3.520 4.710 1.00 98.19 69 LYS A O 1
ATOM 538 N N . VAL A 1 70 ? -6.380 -3.096 5.753 1.00 98.25 70 VAL A N 1
ATOM 539 C CA . VAL A 1 70 ? -5.573 -2.941 4.530 1.00 98.25 70 VAL A CA 1
ATOM 540 C C . VAL A 1 70 ? -4.619 -4.122 4.389 1.00 98.25 70 VAL A C 1
ATOM 542 O O . VAL A 1 70 ? -3.803 -4.393 5.272 1.00 98.25 70 VAL A O 1
ATOM 545 N N . LYS A 1 71 ? -4.724 -4.849 3.276 1.00 98.31 71 LYS A N 1
ATOM 546 C CA . LYS A 1 71 ? -3.879 -6.003 2.945 1.00 98.31 71 LYS A CA 1
ATOM 547 C C . LYS A 1 71 ? -3.102 -5.717 1.672 1.00 98.31 71 LYS A C 1
ATOM 549 O O . LYS A 1 71 ? -3.684 -5.250 0.701 1.00 98.31 71 LYS A O 1
ATOM 554 N N . LEU A 1 72 ? -1.807 -6.013 1.678 1.00 98.38 72 LEU A N 1
ATOM 555 C CA . LEU A 1 72 ? -0.950 -5.898 0.499 1.00 98.38 72 LEU A CA 1
ATOM 556 C C . LEU A 1 72 ? -0.788 -7.287 -0.124 1.00 98.38 72 LEU A C 1
ATOM 558 O O . LEU A 1 72 ? -0.449 -8.237 0.585 1.00 98.38 72 LEU A O 1
ATOM 562 N N . VAL A 1 73 ? -1.032 -7.409 -1.427 1.00 98.56 73 VAL A N 1
ATOM 563 C CA . VAL A 1 73 ? -0.852 -8.649 -2.197 1.00 98.56 73 VAL A CA 1
ATOM 564 C C . VAL A 1 73 ? -0.008 -8.381 -3.439 1.00 98.56 73 VAL A C 1
ATOM 566 O O . VAL A 1 73 ? 0.054 -7.251 -3.919 1.00 98.56 73 VAL A O 1
ATOM 569 N N . ASN A 1 74 ? 0.676 -9.418 -3.934 1.00 98.44 74 ASN A N 1
ATOM 570 C CA . ASN A 1 74 ? 1.584 -9.342 -5.089 1.00 98.44 74 ASN A CA 1
ATOM 571 C C . ASN A 1 74 ? 2.693 -8.277 -4.965 1.00 98.44 74 ASN A C 1
ATOM 573 O O . ASN A 1 74 ? 3.263 -7.831 -5.953 1.00 98.44 74 ASN A O 1
ATOM 577 N N . THR A 1 75 ? 3.018 -7.872 -3.737 1.00 97.56 75 THR A N 1
ATOM 578 C CA . THR A 1 75 ? 4.125 -6.959 -3.435 1.00 97.56 75 THR A CA 1
ATOM 579 C C . THR A 1 75 ? 5.473 -7.626 -3.691 1.00 97.56 75 THR A C 1
ATOM 581 O O . THR A 1 75 ? 5.745 -8.690 -3.130 1.00 97.56 75 THR A O 1
ATOM 584 N N . SER A 1 76 ? 6.357 -6.963 -4.438 1.00 97.62 76 SER A N 1
ATOM 585 C CA . SER A 1 76 ? 7.765 -7.360 -4.510 1.00 97.62 76 SER A CA 1
ATOM 586 C C . SER A 1 76 ? 8.501 -7.039 -3.194 1.00 97.62 76 SER A C 1
ATOM 588 O O . SER A 1 76 ? 8.069 -6.153 -2.442 1.00 97.62 76 SER A O 1
ATOM 590 N N . PRO A 1 77 ? 9.632 -7.710 -2.892 1.00 98.00 77 PRO A N 1
ATOM 591 C CA . PRO A 1 77 ? 10.442 -7.392 -1.714 1.00 98.00 77 PRO A CA 1
ATOM 592 C C . PRO A 1 77 ? 10.878 -5.921 -1.659 1.00 98.00 77 PRO A C 1
ATOM 594 O O . PRO A 1 77 ? 10.826 -5.309 -0.595 1.00 98.00 77 PRO A O 1
ATOM 597 N N . VAL A 1 78 ? 11.235 -5.334 -2.806 1.00 97.81 78 VAL A N 1
ATOM 598 C CA . VAL A 1 78 ? 11.675 -3.933 -2.917 1.00 97.81 78 VAL A CA 1
ATOM 599 C C . VAL A 1 78 ? 10.541 -2.965 -2.578 1.00 97.81 78 VAL A C 1
ATOM 601 O O . VAL A 1 78 ? 10.718 -2.088 -1.734 1.00 97.81 78 VAL A O 1
ATOM 604 N N . ILE A 1 79 ? 9.352 -3.161 -3.159 1.00 98.38 79 ILE A N 1
ATOM 605 C CA . ILE A 1 79 ? 8.171 -2.337 -2.855 1.00 98.38 79 ILE A CA 1
ATOM 606 C C . ILE A 1 79 ? 7.834 -2.436 -1.361 1.00 98.38 79 ILE A C 1
ATOM 608 O O . ILE A 1 79 ? 7.578 -1.424 -0.711 1.00 98.38 79 ILE A O 1
ATOM 612 N N . LYS A 1 80 ? 7.896 -3.643 -0.784 1.00 98.00 80 LYS A N 1
ATOM 613 C CA . LYS A 1 80 ? 7.631 -3.859 0.643 1.00 98.00 80 LYS A CA 1
ATOM 614 C C . LYS A 1 80 ? 8.625 -3.115 1.543 1.00 98.00 80 LYS A C 1
ATOM 616 O O . LYS A 1 80 ? 8.203 -2.544 2.547 1.00 98.00 80 LYS A O 1
ATOM 621 N N . ILE A 1 81 ? 9.912 -3.093 1.187 1.00 98.31 81 ILE A N 1
ATOM 622 C CA . ILE A 1 81 ? 10.939 -2.318 1.902 1.00 98.31 81 ILE A CA 1
ATOM 623 C C . ILE A 1 81 ? 10.605 -0.826 1.854 1.00 98.31 81 ILE A C 1
ATOM 625 O O . ILE A 1 81 ? 10.549 -0.196 2.903 1.00 98.31 81 ILE A O 1
ATOM 629 N N . ILE A 1 82 ? 10.303 -0.274 0.675 1.00 98.44 82 ILE A N 1
ATOM 630 C CA . ILE A 1 82 ? 9.998 1.158 0.524 1.00 98.44 82 ILE A CA 1
ATOM 631 C C . ILE A 1 82 ? 8.771 1.565 1.354 1.00 98.44 82 ILE A C 1
ATOM 633 O O . ILE A 1 82 ? 8.797 2.599 2.022 1.00 98.44 82 ILE A O 1
ATOM 637 N N . ILE A 1 83 ? 7.714 0.744 1.360 1.00 98.25 83 ILE A N 1
ATOM 638 C CA . ILE A 1 83 ? 6.522 0.985 2.189 1.00 98.25 83 ILE A CA 1
ATOM 639 C C . ILE A 1 83 ? 6.892 0.997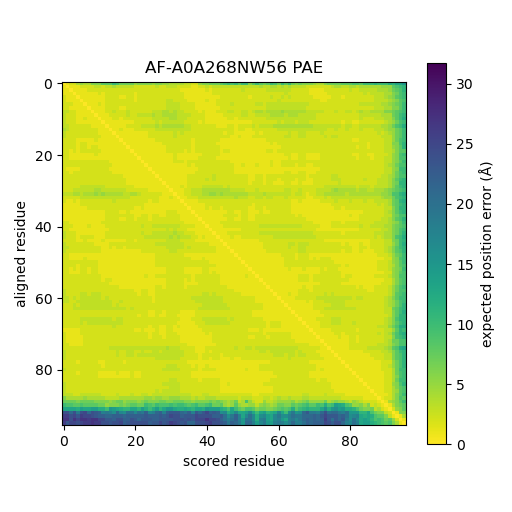 3.676 1.00 98.25 83 ILE A C 1
ATOM 641 O O . ILE A 1 83 ? 6.516 1.919 4.399 1.00 98.25 83 ILE A O 1
ATOM 645 N N . ASN A 1 84 ? 7.640 -0.008 4.136 1.00 96.75 84 ASN A N 1
ATOM 646 C CA . ASN A 1 84 ? 8.037 -0.106 5.539 1.00 96.75 84 ASN A CA 1
ATOM 647 C C . ASN A 1 84 ? 8.927 1.068 5.968 1.00 96.75 84 ASN A C 1
ATOM 649 O O . ASN A 1 84 ? 8.701 1.630 7.037 1.00 96.75 84 ASN A O 1
ATOM 653 N N . GLU A 1 85 ? 9.889 1.465 5.134 1.00 97.06 85 GLU A N 1
ATOM 654 C CA . GLU A 1 85 ? 10.775 2.604 5.392 1.00 97.06 85 GLU A CA 1
ATOM 655 C C . GLU A 1 85 ? 10.006 3.924 5.473 1.00 97.06 85 GLU A C 1
ATOM 657 O O . GLU A 1 85 ? 10.254 4.725 6.375 1.00 97.06 85 GLU A O 1
ATOM 662 N N . ALA A 1 86 ? 9.024 4.143 4.593 1.00 96.94 86 ALA A N 1
ATOM 663 C CA . ALA A 1 86 ? 8.178 5.332 4.648 1.00 96.94 86 ALA A CA 1
ATOM 664 C C . ALA A 1 86 ? 7.371 5.399 5.958 1.00 96.94 86 ALA A C 1
ATOM 666 O O . ALA A 1 86 ? 7.358 6.426 6.640 1.00 96.94 86 ALA A O 1
ATOM 667 N N . ILE A 1 87 ? 6.757 4.280 6.361 1.00 96.06 87 ILE A N 1
ATOM 668 C CA . ILE A 1 87 ? 6.005 4.178 7.623 1.00 96.06 87 ILE A CA 1
ATOM 669 C C . ILE A 1 87 ? 6.929 4.407 8.827 1.00 96.06 87 ILE A C 1
ATOM 671 O O . ILE A 1 87 ? 6.593 5.163 9.741 1.00 96.06 87 ILE A O 1
ATOM 675 N N . PHE A 1 88 ? 8.100 3.769 8.833 1.00 94.06 88 PHE A N 1
ATOM 676 C CA . PHE A 1 88 ? 9.067 3.864 9.922 1.00 94.06 88 PHE A CA 1
ATOM 677 C C . PHE A 1 88 ? 9.638 5.276 10.067 1.00 94.06 88 PHE A C 1
ATOM 679 O O . PHE A 1 88 ? 9.643 5.824 11.171 1.00 94.06 88 PHE A O 1
ATOM 686 N N . THR A 1 89 ? 10.053 5.892 8.959 1.00 92.25 89 THR A N 1
ATOM 687 C CA . THR A 1 89 ? 10.585 7.261 8.930 1.00 92.25 89 THR A CA 1
ATOM 688 C C . THR A 1 89 ? 9.579 8.246 9.514 1.00 92.25 89 THR A C 1
ATOM 690 O O . THR A 1 89 ? 9.932 9.037 10.388 1.00 92.25 89 THR A O 1
ATOM 693 N N . ARG A 1 90 ? 8.301 8.141 9.129 1.00 89.00 90 ARG A N 1
ATOM 694 C CA . ARG A 1 90 ? 7.243 8.991 9.683 1.00 89.00 90 ARG A CA 1
ATOM 695 C C . ARG A 1 90 ? 6.997 8.737 11.167 1.00 89.00 90 ARG A C 1
ATOM 697 O O . ARG A 1 90 ? 6.811 9.688 11.910 1.00 89.00 90 ARG A O 1
ATOM 704 N N . SER A 1 91 ? 7.033 7.484 11.625 1.00 82.81 91 SER A N 1
ATOM 705 C CA . SER A 1 91 ? 6.824 7.165 13.049 1.00 82.81 91 SER A CA 1
ATOM 706 C C . SER A 1 91 ? 7.868 7.799 13.981 1.00 82.81 91 SER A C 1
ATOM 708 O O . SER A 1 91 ? 7.571 8.069 15.141 1.00 82.81 91 SER A O 1
ATOM 710 N N . LYS A 1 92 ? 9.074 8.081 13.466 1.00 78.88 92 LYS A N 1
ATOM 711 C CA . LYS A 1 92 ? 10.136 8.803 14.182 1.00 78.88 92 LYS A CA 1
ATOM 712 C C . LYS A 1 92 ? 9.973 10.323 14.158 1.00 78.88 92 LYS A C 1
ATOM 714 O O . LYS A 1 92 ? 10.640 11.008 14.928 1.00 78.88 92 LYS A O 1
ATOM 719 N N . MET A 1 93 ? 9.129 10.851 13.277 1.00 61.00 93 MET A N 1
ATOM 720 C CA . MET A 1 93 ? 8.836 12.276 13.163 1.00 61.00 93 MET A CA 1
ATOM 721 C C . MET A 1 93 ? 7.465 12.534 13.806 1.00 61.00 93 MET A C 1
ATOM 723 O O . MET A 1 93 ? 6.447 12.347 13.135 1.00 61.00 93 MET A O 1
ATOM 727 N N . PRO A 1 94 ? 7.390 12.923 15.096 1.00 50.50 94 PRO A N 1
ATOM 728 C CA . PRO A 1 94 ? 6.113 13.300 15.691 1.00 50.50 94 PRO A CA 1
ATOM 729 C C . PRO A 1 94 ? 5.480 14.428 14.866 1.00 50.50 94 PRO A C 1
ATOM 731 O O . PRO A 1 94 ? 6.187 15.303 14.356 1.00 50.50 94 PRO A O 1
ATOM 734 N N . ALA A 1 95 ? 4.156 14.373 14.698 1.00 55.59 95 ALA A N 1
ATOM 735 C CA . ALA A 1 95 ? 3.406 15.443 14.052 1.00 55.59 95 ALA A CA 1
ATOM 736 C C . ALA A 1 95 ? 3.746 16.777 14.740 1.00 55.59 95 ALA A C 1
ATOM 738 O O . ALA A 1 95 ? 3.737 16.845 15.970 1.00 55.59 95 ALA A O 1
ATOM 739 N N . LYS A 1 96 ? 4.115 17.789 13.946 1.00 46.38 96 LYS A N 1
ATOM 740 C CA . LYS A 1 96 ? 4.222 19.170 14.429 1.00 46.38 96 LYS A CA 1
ATOM 741 C C . LYS A 1 96 ? 2.842 19.724 14.741 1.00 46.38 96 LYS A C 1
ATOM 743 O O . LYS A 1 96 ? 1.911 19.390 13.973 1.00 46.38 96 LYS A O 1
#

Solvent-accessible surface area (backbone atoms only — not comparable to full-atom values): 5064 Å² total; per-residue (Å²): 86,77,45,62,49,34,82,78,37,40,64,47,59,47,45,67,59,17,42,54,55,32,52,57,49,51,57,41,49,72,72,70,43,46,38,37,41,28,30,57,74,43,79,46,62,38,52,58,13,26,26,40,26,53,28,45,44,30,73,75,65,34,59,69,52,42,66,74,31,48,44,83,40,67,65,49,74,67,52,50,50,42,42,51,50,23,36,53,57,48,71,73,50,73,84,129

Foldseek 3Di:
DEDEPCVVHQEAEDLVVLQVVQVVVVVCVVVVAAYEYENVSRPYYALSSLLSNQQVSCVVPNPVSCVVRYHYYPDDPRNVVSNVCSNVVVVVPPDD

InterPro domains:
  IPR025474 Domain of unknown function DUF4325 [PF14213] (18-78)

Organism: Shouchella clausii (NCBI:txid79880)

Radius of gyration: 12.31 Å; Cα contacts (8 Å, |Δi|>4): 140; chains: 1; bounding box: 29×28×30 Å

pLDDT: mean 95.12, std 9.21, range [46.38, 98.69]

Sequence (96 aa):
MRAPMAQWGTALTERDLGREIRTHFLDSLSLDNTIVVDFANVEMINSSFADELFAKLIAEVGASKVRAKVKLVNTSPVIKIIINEAIFTRSKMPAK